Protein AF-A0A368CMF3-F1 (afdb_monomer_lite)

Sequence (86 aa):
MEQVSASVQQLAQDLHGALSISDRDWHRLKSDRHHRAAEQLAAALQILLLQGAEGDQAVLELLQSAERWLKREQRDPGCPHTQRAR

pLDDT: mean 87.12, std 15.67, range [35.22, 98.31]

Structure (mmCIF, N/CA/C/O backbone):
data_AF-A0A368CMF3-F1
#
_entry.id   AF-A0A368CMF3-F1
#
loop_
_atom_site.group_PDB
_atom_site.id
_atom_site.type_symbol
_atom_site.label_atom_id
_atom_site.label_alt_id
_atom_site.label_comp_id
_atom_site.label_asym_id
_atom_site.label_entity_id
_atom_site.label_seq_id
_atom_site.pdbx_PDB_ins_code
_atom_site.Cartn_x
_atom_site.Cartn_y
_atom_site.Cartn_z
_atom_site.occupancy
_atom_site.B_iso_or_equiv
_atom_site.auth_seq_id
_atom_site.auth_comp_id
_atom_site.auth_asym_id
_atom_site.auth_atom_id
_atom_site.pdbx_PDB_model_num
ATOM 1 N N . MET A 1 1 ? -10.212 14.542 14.859 1.00 51.47 1 MET A N 1
ATOM 2 C CA . MET A 1 1 ? -10.517 13.883 13.574 1.00 51.47 1 MET A CA 1
ATOM 3 C C . MET A 1 1 ? -11.809 13.118 13.774 1.00 51.47 1 MET A C 1
ATOM 5 O O . MET A 1 1 ? -11.899 12.393 14.757 1.00 51.47 1 MET A O 1
ATOM 9 N N . GLU A 1 2 ? -12.821 13.366 12.943 1.00 60.22 2 GLU A N 1
ATOM 10 C CA . GLU A 1 2 ? -14.065 12.587 12.949 1.00 60.22 2 GLU A CA 1
ATOM 11 C C . GLU A 1 2 ? -13.707 11.101 12.806 1.00 60.22 2 GLU A C 1
ATOM 13 O O . GLU A 1 2 ? -12.835 10.759 12.003 1.00 60.22 2 GLU A O 1
ATOM 18 N N . GLN A 1 3 ? -14.273 10.239 13.654 1.00 70.31 3 GLN A N 1
ATOM 19 C CA . GLN A 1 3 ? -13.945 8.815 13.632 1.00 70.31 3 GLN A CA 1
ATOM 20 C C . GLN A 1 3 ? -14.328 8.245 12.265 1.00 70.31 3 GLN A C 1
ATOM 22 O O . GLN A 1 3 ? -15.498 8.230 11.885 1.00 70.31 3 GLN A O 1
ATOM 27 N N . VAL A 1 4 ? -13.324 7.802 11.512 1.00 83.00 4 VAL A N 1
ATOM 28 C CA . VAL A 1 4 ? -13.514 7.137 10.223 1.00 83.00 4 VAL A CA 1
ATOM 29 C C . VAL A 1 4 ? -14.371 5.892 10.449 1.00 83.00 4 VAL A C 1
ATOM 31 O O . VAL A 1 4 ? -14.088 5.098 11.344 1.00 83.00 4 VAL A O 1
ATOM 34 N N . SER A 1 5 ? -15.429 5.717 9.651 1.00 91.88 5 SER A N 1
ATOM 35 C CA . SER A 1 5 ? -16.328 4.569 9.818 1.00 91.88 5 SER A CA 1
ATOM 36 C C . SER A 1 5 ? -15.586 3.233 9.670 1.00 91.88 5 SER A C 1
ATOM 38 O O . SER A 1 5 ? -14.664 3.110 8.858 1.00 91.88 5 SER A O 1
ATOM 40 N N . ALA A 1 6 ? -16.042 2.203 10.389 1.00 91.44 6 ALA A N 1
ATOM 41 C CA . ALA A 1 6 ? -15.456 0.861 10.321 1.00 91.44 6 ALA A CA 1
ATOM 42 C C . ALA A 1 6 ? -15.428 0.301 8.884 1.00 91.44 6 ALA A C 1
ATOM 44 O O . ALA A 1 6 ? -14.476 -0.365 8.488 1.00 91.44 6 ALA A O 1
ATOM 45 N N . SER A 1 7 ? -16.433 0.637 8.065 1.00 95.12 7 SER A N 1
ATOM 46 C CA . SER A 1 7 ? -16.460 0.257 6.648 1.00 95.12 7 SER A CA 1
ATOM 47 C C . SER A 1 7 ? -15.308 0.877 5.855 1.00 95.12 7 SER A C 1
ATOM 49 O O . SER A 1 7 ? -14.745 0.214 4.990 1.00 95.12 7 SER A O 1
ATOM 51 N N . VAL A 1 8 ? -14.947 2.132 6.129 1.00 95.25 8 VAL A N 1
ATOM 52 C CA . VAL A 1 8 ? -13.836 2.804 5.439 1.00 95.25 8 VAL A CA 1
ATOM 53 C C . VAL A 1 8 ? -12.496 2.224 5.891 1.00 95.25 8 VAL A C 1
ATOM 55 O O . VAL A 1 8 ? -11.620 1.992 5.059 1.00 95.25 8 VAL A O 1
ATOM 58 N N . GLN A 1 9 ? -12.350 1.914 7.181 1.00 94.31 9 GLN A N 1
ATOM 59 C CA . GLN A 1 9 ? -11.161 1.228 7.696 1.00 94.31 9 GLN A CA 1
ATOM 60 C C . GLN A 1 9 ? -10.984 -0.161 7.068 1.00 94.31 9 GLN A C 1
ATOM 62 O O . GLN A 1 9 ? -9.855 -0.538 6.752 1.00 94.31 9 GLN A O 1
ATOM 67 N N . GLN A 1 10 ? -12.072 -0.910 6.858 1.00 96.19 10 GLN A N 1
ATOM 68 C CA . GLN A 1 10 ? -12.023 -2.217 6.196 1.00 96.19 10 GLN A CA 1
ATOM 69 C C . GLN A 1 10 ? -11.619 -2.093 4.723 1.00 96.19 10 GLN A C 1
ATOM 71 O O . GLN A 1 10 ? -10.714 -2.790 4.281 1.00 96.19 10 GLN A O 1
ATOM 76 N N . LEU A 1 11 ? -12.206 -1.148 3.980 1.00 97.50 11 LEU A N 1
ATOM 77 C CA . LEU A 1 11 ? -11.837 -0.906 2.580 1.00 97.50 11 LEU A CA 1
ATOM 78 C C . LEU A 1 11 ? -10.353 -0.547 2.421 1.00 97.50 11 LEU A C 1
ATOM 80 O O . LEU A 1 11 ? -9.712 -0.990 1.472 1.00 97.50 11 LEU A O 1
ATOM 84 N N . ALA A 1 12 ? -9.792 0.228 3.352 1.00 96.56 12 ALA A N 1
ATOM 85 C CA . ALA A 1 12 ? -8.369 0.556 3.336 1.00 96.56 12 ALA A CA 1
ATOM 86 C C . ALA A 1 12 ? -7.484 -0.677 3.593 1.00 96.56 12 ALA A C 1
ATOM 88 O O . ALA A 1 12 ? -6.454 -0.844 2.939 1.00 96.56 12 ALA A O 1
ATOM 89 N N . GLN A 1 13 ? -7.897 -1.555 4.514 1.00 96.50 13 GLN A N 1
ATOM 90 C CA . GLN A 1 13 ? -7.212 -2.824 4.771 1.00 96.50 13 GLN A CA 1
ATOM 91 C C . GLN A 1 13 ? -7.259 -3.754 3.556 1.00 96.50 13 GLN A C 1
ATOM 93 O O . GLN A 1 13 ? -6.219 -4.276 3.155 1.00 96.50 13 GLN A O 1
ATOM 98 N N . ASP A 1 14 ? -8.428 -3.902 2.936 1.00 97.81 14 ASP A N 1
ATOM 99 C CA . ASP A 1 14 ? -8.620 -4.760 1.767 1.00 97.81 14 ASP A CA 1
ATOM 100 C C . ASP A 1 14 ? -7.822 -4.248 0.560 1.00 97.81 14 ASP A C 1
ATOM 102 O O . ASP A 1 14 ? -7.183 -5.033 -0.142 1.00 97.81 14 ASP A O 1
ATOM 106 N N . LEU A 1 15 ? -7.799 -2.928 0.340 1.00 97.81 15 LEU A N 1
ATOM 107 C CA . LEU A 1 15 ? -7.010 -2.302 -0.721 1.00 97.81 15 LEU A CA 1
ATOM 108 C C . LEU A 1 15 ? -5.511 -2.562 -0.540 1.00 97.81 15 LEU A C 1
ATOM 110 O O . LEU A 1 15 ? -4.840 -2.967 -1.490 1.00 97.81 15 LEU A O 1
ATOM 114 N N . HIS A 1 16 ? -4.981 -2.333 0.664 1.00 97.62 16 HIS A N 1
ATOM 115 C CA . HIS A 1 16 ? -3.571 -2.595 0.941 1.00 97.62 16 HIS A CA 1
ATOM 116 C C . HIS A 1 16 ? -3.248 -4.090 0.792 1.00 97.62 16 HIS A C 1
ATOM 118 O O . HIS A 1 16 ? -2.246 -4.437 0.167 1.00 97.62 16 HIS A O 1
ATOM 124 N N . GLY A 1 17 ? -4.126 -4.978 1.268 1.00 96.75 17 GLY A N 1
ATOM 125 C CA . GLY A 1 17 ? -3.991 -6.422 1.079 1.00 96.75 17 GLY A CA 1
ATOM 126 C C . GLY A 1 17 ? -3.962 -6.837 -0.396 1.00 96.75 17 GLY A C 1
ATOM 127 O O . GLY A 1 17 ? -3.117 -7.635 -0.789 1.00 96.75 17 GLY A O 1
ATOM 128 N N . ALA A 1 18 ? -4.823 -6.254 -1.234 1.00 96.25 18 ALA A N 1
ATOM 129 C CA . ALA A 1 18 ? -4.878 -6.541 -2.670 1.00 96.25 18 ALA A CA 1
ATOM 130 C C . ALA A 1 18 ? -3.647 -6.043 -3.452 1.00 96.25 18 ALA A C 1
ATOM 132 O O . ALA A 1 18 ? -3.344 -6.568 -4.524 1.00 96.25 18 ALA A O 1
ATOM 133 N N . LEU A 1 19 ? -2.954 -5.024 -2.937 1.00 96.12 19 LEU A N 1
ATOM 134 C CA . LEU A 1 19 ? -1.747 -4.453 -3.542 1.00 96.12 19 LEU A CA 1
ATOM 135 C C . LEU A 1 19 ? -0.448 -4.991 -2.934 1.00 96.12 19 LEU A C 1
ATOM 137 O O . LEU A 1 19 ? 0.620 -4.719 -3.472 1.00 96.12 19 LEU A O 1
ATOM 141 N N . SER A 1 20 ? -0.524 -5.735 -1.831 1.00 94.81 20 SER A N 1
ATOM 142 C CA . SER A 1 20 ? 0.651 -6.304 -1.177 1.00 94.81 20 SER A CA 1
ATOM 143 C C . SER A 1 20 ? 1.295 -7.360 -2.070 1.00 94.81 20 SER A C 1
ATOM 145 O O . SER A 1 20 ? 0.652 -8.332 -2.476 1.00 94.81 20 SER A O 1
ATOM 147 N N . ILE A 1 21 ? 2.586 -7.200 -2.358 1.00 90.00 21 ILE A N 1
ATOM 148 C CA . ILE A 1 21 ? 3.323 -8.185 -3.149 1.00 90.00 21 ILE A CA 1
ATOM 149 C C . ILE A 1 21 ? 3.567 -9.444 -2.312 1.00 90.00 21 ILE A C 1
ATOM 151 O O . ILE A 1 21 ? 4.313 -9.428 -1.335 1.00 90.00 21 ILE A O 1
ATOM 155 N N . SER A 1 22 ? 2.988 -10.563 -2.748 1.00 89.06 22 SER A N 1
ATOM 156 C CA . SER A 1 22 ? 3.286 -11.885 -2.195 1.00 89.06 22 SER A CA 1
ATOM 157 C C . SER A 1 22 ? 4.631 -12.424 -2.705 1.00 89.06 22 SER A C 1
ATOM 159 O O . SER A 1 22 ? 5.102 -12.032 -3.775 1.00 89.06 22 SER A O 1
ATOM 161 N N . ASP A 1 23 ? 5.215 -13.408 -2.012 1.00 85.00 23 ASP A N 1
ATOM 162 C CA . ASP A 1 23 ? 6.428 -14.108 -2.476 1.00 85.00 23 ASP A CA 1
ATOM 163 C C . ASP A 1 23 ? 6.286 -14.662 -3.903 1.00 85.00 23 ASP A C 1
ATOM 165 O O . ASP A 1 23 ? 7.239 -14.666 -4.685 1.00 85.00 23 ASP A O 1
ATOM 169 N N . ARG A 1 24 ? 5.075 -15.108 -4.263 1.00 86.00 24 ARG A N 1
ATOM 170 C CA . ARG A 1 24 ? 4.768 -15.641 -5.595 1.00 86.00 24 ARG A CA 1
ATOM 171 C C . ARG A 1 24 ? 4.845 -14.555 -6.667 1.00 86.00 24 ARG A C 1
ATOM 173 O O . ARG A 1 24 ? 5.324 -14.818 -7.769 1.00 86.00 24 ARG A O 1
ATOM 180 N N . ASP A 1 25 ? 4.386 -13.352 -6.343 1.00 87.50 25 ASP A N 1
ATOM 181 C CA . ASP A 1 25 ? 4.309 -12.231 -7.280 1.00 87.50 25 ASP A CA 1
ATOM 182 C C . ASP A 1 25 ? 5.563 -11.354 -7.261 1.00 87.50 25 ASP A C 1
ATOM 184 O O . ASP A 1 25 ? 5.758 -10.535 -8.163 1.00 87.50 25 ASP A O 1
ATOM 188 N N . TRP A 1 26 ? 6.457 -11.567 -6.289 1.00 86.12 26 TRP A N 1
ATOM 189 C CA . TRP A 1 26 ? 7.689 -10.805 -6.110 1.00 86.12 26 TRP A CA 1
ATOM 190 C C . TRP A 1 26 ? 8.483 -10.676 -7.404 1.00 86.12 26 TRP A C 1
ATOM 192 O O . TRP A 1 26 ? 8.745 -9.575 -7.880 1.00 86.12 26 TRP A O 1
ATOM 202 N N . HIS A 1 27 ? 8.811 -11.797 -8.043 1.00 86.06 27 HIS A N 1
ATOM 203 C CA . HIS A 1 27 ? 9.622 -11.782 -9.261 1.00 86.06 27 HIS A CA 1
ATOM 204 C C . HIS A 1 27 ? 8.989 -10.991 -10.411 1.00 86.06 27 HIS A C 1
ATOM 206 O O . HIS A 1 27 ? 9.719 -10.465 -11.251 1.00 86.06 27 HIS A O 1
ATOM 212 N N . ARG A 1 28 ? 7.657 -10.881 -10.434 1.00 87.19 28 ARG A N 1
ATOM 213 C CA . ARG A 1 28 ? 6.909 -10.151 -11.457 1.00 87.19 28 ARG A CA 1
ATOM 214 C C . ARG A 1 28 ? 6.786 -8.662 -11.131 1.00 87.19 28 ARG A C 1
ATOM 216 O O . ARG A 1 28 ? 6.934 -7.840 -12.029 1.00 87.19 28 ARG A O 1
ATOM 223 N N . LEU A 1 29 ? 6.493 -8.321 -9.878 1.00 89.44 29 LEU A N 1
ATOM 224 C CA . LEU A 1 29 ? 6.032 -6.983 -9.491 1.00 89.44 29 LEU A CA 1
ATOM 225 C C . LEU A 1 29 ? 7.084 -6.146 -8.751 1.00 89.44 29 LEU A C 1
ATOM 227 O O . LEU A 1 29 ? 6.934 -4.932 -8.648 1.00 89.44 29 LEU A O 1
ATOM 231 N N . LYS A 1 30 ? 8.190 -6.743 -8.291 1.00 84.12 30 LYS A N 1
ATOM 232 C CA . LYS A 1 30 ? 9.222 -6.056 -7.489 1.00 84.12 30 LYS A CA 1
ATOM 233 C C . LYS A 1 30 ? 9.855 -4.823 -8.149 1.00 84.12 30 LYS A C 1
ATOM 235 O O . LYS A 1 30 ? 10.345 -3.929 -7.468 1.00 84.12 30 LYS A O 1
ATOM 240 N N . SER A 1 31 ? 9.868 -4.771 -9.482 1.00 87.25 31 SER A N 1
ATOM 241 C CA . SER A 1 31 ? 10.393 -3.640 -10.264 1.00 87.25 31 SER A CA 1
ATOM 242 C C . SER A 1 31 ? 9.300 -2.839 -10.976 1.00 87.25 31 SER A C 1
ATOM 244 O O . SER A 1 31 ? 9.613 -1.862 -11.662 1.00 87.25 31 SER A O 1
ATOM 246 N N . ASP A 1 32 ? 8.028 -3.224 -10.824 1.00 93.00 32 ASP A N 1
ATOM 247 C CA . ASP A 1 32 ? 6.908 -2.442 -11.333 1.00 93.00 32 ASP A CA 1
ATOM 248 C C . ASP A 1 32 ? 6.715 -1.220 -10.437 1.00 93.00 32 ASP A C 1
ATOM 250 O O . ASP A 1 32 ? 6.100 -1.265 -9.374 1.00 93.00 32 ASP A O 1
ATOM 254 N N . ARG A 1 33 ? 7.268 -0.097 -10.889 1.00 94.00 33 ARG A N 1
ATOM 255 C CA . ARG A 1 33 ? 7.264 1.157 -10.135 1.00 94.00 33 ARG A CA 1
ATOM 256 C C . ARG A 1 33 ? 5.857 1.652 -9.817 1.00 94.00 33 ARG A C 1
ATOM 258 O O . ARG A 1 33 ? 5.670 2.270 -8.776 1.00 94.00 33 ARG A O 1
ATOM 265 N N . HIS A 1 34 ? 4.890 1.418 -10.704 1.00 95.62 34 HIS A N 1
ATOM 266 C CA . HIS A 1 34 ? 3.520 1.872 -10.486 1.00 95.62 34 HIS A CA 1
ATOM 267 C C . HIS A 1 34 ? 2.838 1.009 -9.434 1.00 95.62 34 HIS A C 1
ATOM 269 O O . HIS A 1 34 ? 2.215 1.548 -8.524 1.00 95.62 34 HIS A O 1
ATOM 275 N N . HIS A 1 35 ? 3.028 -0.307 -9.509 1.00 95.50 35 HIS A N 1
ATOM 276 C CA . HIS A 1 35 ? 2.512 -1.220 -8.498 1.00 95.50 35 HIS A CA 1
ATOM 277 C C . HIS A 1 35 ? 3.150 -0.964 -7.125 1.00 95.50 35 HIS A C 1
ATOM 279 O O . HIS A 1 35 ? 2.434 -0.811 -6.140 1.00 95.50 35 HIS A O 1
ATOM 285 N N . ARG A 1 36 ? 4.482 -0.813 -7.059 1.00 95.38 36 ARG A N 1
ATOM 286 C CA . ARG A 1 36 ? 5.188 -0.476 -5.813 1.00 95.38 36 ARG A CA 1
ATOM 287 C C . ARG A 1 36 ? 4.718 0.860 -5.241 1.00 95.38 36 ARG A C 1
ATOM 289 O O . ARG A 1 36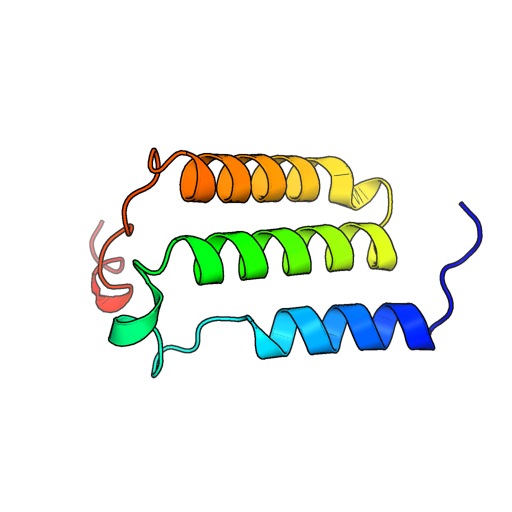 ? 4.434 0.927 -4.056 1.00 95.38 36 ARG A O 1
ATOM 296 N N . ALA A 1 37 ? 4.584 1.911 -6.051 1.00 96.56 37 ALA A N 1
ATOM 297 C CA . ALA A 1 37 ? 4.057 3.186 -5.563 1.00 96.56 37 ALA A CA 1
ATOM 298 C C . ALA A 1 37 ? 2.623 3.046 -5.022 1.00 96.56 37 ALA A C 1
ATOM 300 O O . ALA A 1 37 ? 2.328 3.566 -3.949 1.00 96.56 37 ALA A O 1
ATOM 301 N N . ALA A 1 38 ? 1.751 2.315 -5.723 1.00 97.69 38 ALA A N 1
ATOM 302 C CA . ALA A 1 38 ? 0.374 2.085 -5.292 1.00 97.69 38 ALA A CA 1
ATOM 303 C C . ALA A 1 38 ? 0.294 1.316 -3.962 1.00 97.69 38 ALA A C 1
ATOM 305 O O . ALA A 1 38 ? -0.455 1.723 -3.078 1.00 97.69 38 ALA A O 1
ATOM 306 N N . GLU A 1 39 ? 1.095 0.260 -3.793 1.00 97.31 39 GLU A N 1
ATOM 307 C CA . GLU A 1 39 ? 1.199 -0.501 -2.540 1.00 97.31 39 GLU A CA 1
ATOM 308 C C . GLU A 1 39 ? 1.582 0.413 -1.364 1.00 97.31 39 GLU A C 1
ATOM 310 O O . GLU A 1 39 ? 0.902 0.425 -0.340 1.00 97.31 39 GLU A O 1
ATOM 315 N N . GLN A 1 40 ? 2.623 1.238 -1.527 1.00 97.12 40 GLN A N 1
ATOM 316 C CA . GLN A 1 40 ? 3.107 2.135 -0.468 1.00 97.12 40 GLN A CA 1
ATOM 317 C C . GLN A 1 40 ? 2.072 3.218 -0.114 1.00 97.12 40 GLN A C 1
ATOM 319 O O . GLN A 1 40 ? 1.878 3.528 1.061 1.00 97.12 40 GLN A O 1
ATOM 324 N N . LEU A 1 41 ? 1.365 3.769 -1.108 1.00 98.31 41 LEU A N 1
ATOM 325 C CA . LEU A 1 41 ? 0.286 4.737 -0.880 1.00 98.31 41 LEU A CA 1
ATOM 326 C C . LEU A 1 41 ? -0.916 4.105 -0.165 1.00 98.31 41 LEU A C 1
ATOM 328 O O . LEU A 1 41 ?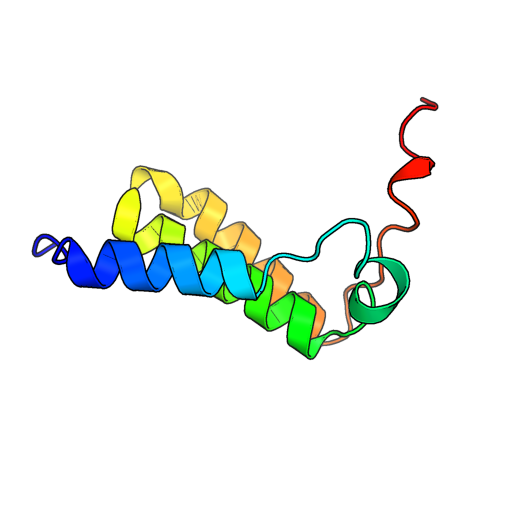 -1.498 4.732 0.720 1.00 98.31 41 LEU A O 1
ATOM 332 N N . ALA A 1 42 ? -1.275 2.867 -0.512 1.00 98.06 42 ALA A N 1
ATOM 333 C CA . ALA A 1 42 ? -2.348 2.138 0.156 1.00 98.06 42 ALA A CA 1
ATOM 334 C C . ALA A 1 42 ? -2.001 1.829 1.620 1.00 98.06 42 ALA A C 1
ATOM 336 O O . ALA A 1 42 ? -2.841 2.027 2.498 1.00 98.06 42 ALA A O 1
ATOM 337 N N . ALA A 1 43 ? -0.753 1.434 1.894 1.00 97.94 43 ALA A N 1
ATOM 338 C CA . ALA A 1 43 ? -0.245 1.260 3.253 1.00 97.94 43 ALA A CA 1
ATOM 339 C C . ALA A 1 43 ? -0.306 2.572 4.058 1.00 97.94 43 ALA A C 1
ATOM 341 O O . ALA A 1 43 ? -0.782 2.586 5.193 1.00 97.94 43 ALA A O 1
ATOM 342 N N . ALA A 1 44 ? 0.113 3.693 3.461 1.00 97.75 44 ALA A N 1
ATOM 343 C CA . ALA A 1 44 ? 0.105 5.000 4.119 1.00 97.75 44 ALA A CA 1
ATOM 344 C C . ALA A 1 44 ? -1.321 5.441 4.481 1.00 97.75 44 ALA A C 1
ATOM 346 O O . ALA A 1 44 ? -1.580 5.878 5.603 1.00 97.75 44 ALA A O 1
ATOM 347 N N . LEU A 1 45 ? -2.266 5.271 3.551 1.00 96.56 45 LEU A N 1
ATOM 348 C CA . LEU A 1 45 ? -3.676 5.568 3.789 1.00 96.56 45 LEU A CA 1
ATOM 349 C C . LEU A 1 45 ? -4.262 4.678 4.891 1.00 96.56 45 LEU A C 1
ATOM 351 O O . LEU A 1 45 ? -4.960 5.179 5.769 1.00 96.56 45 LEU A O 1
ATOM 355 N N . GLN A 1 46 ? -3.964 3.377 4.874 1.00 96.38 46 GLN A N 1
ATOM 356 C CA . GLN A 1 46 ? -4.391 2.454 5.925 1.00 96.38 46 GLN A CA 1
ATOM 357 C C . GLN A 1 46 ? -3.906 2.933 7.301 1.00 96.38 46 GLN A C 1
ATOM 359 O O . GLN A 1 46 ? -4.712 3.049 8.221 1.00 96.38 46 GLN A O 1
ATOM 364 N N . ILE A 1 47 ? -2.620 3.267 7.440 1.00 95.81 47 ILE A N 1
ATOM 365 C CA . ILE A 1 47 ? -2.054 3.739 8.711 1.00 95.81 47 ILE A CA 1
ATOM 366 C C . ILE A 1 47 ? -2.741 5.029 9.176 1.00 95.81 47 ILE A C 1
ATOM 368 O O . ILE A 1 47 ? -3.186 5.090 10.321 1.00 95.81 47 ILE A O 1
ATOM 372 N N . LEU A 1 48 ? -2.921 6.020 8.294 1.00 94.44 48 LEU A N 1
ATOM 373 C CA . LEU A 1 48 ? -3.619 7.268 8.635 1.00 94.44 48 LEU A CA 1
ATOM 374 C C . LEU A 1 48 ? -5.041 7.029 9.165 1.00 94.44 48 LEU A C 1
ATOM 376 O O . LEU A 1 48 ? -5.463 7.685 10.117 1.00 94.44 48 LEU A O 1
ATOM 380 N N . LEU A 1 49 ? -5.785 6.099 8.557 1.00 93.88 49 LEU A N 1
ATOM 381 C CA . LEU A 1 49 ? -7.182 5.824 8.913 1.00 93.88 49 LEU A CA 1
ATOM 382 C C . LEU A 1 49 ? -7.339 4.945 10.167 1.00 93.88 49 LEU A C 1
ATOM 384 O O . LEU A 1 49 ? -8.398 4.980 10.800 1.00 93.88 49 LEU A O 1
ATOM 388 N N . LEU A 1 50 ? -6.327 4.138 10.506 1.00 92.88 50 LEU A N 1
ATOM 389 C CA . LEU A 1 50 ? -6.376 3.190 11.626 1.00 92.88 50 LEU A CA 1
ATOM 390 C C . LEU A 1 50 ? -5.630 3.683 12.875 1.00 92.88 50 LEU A C 1
ATOM 392 O O . LEU A 1 50 ? -6.075 3.400 13.983 1.00 92.88 50 LEU A O 1
ATOM 396 N N . GLN A 1 51 ? -4.509 4.388 12.710 1.00 91.19 51 GLN A N 1
ATOM 397 C CA . GLN A 1 51 ? -3.603 4.776 13.802 1.00 91.19 51 GLN A CA 1
ATOM 398 C C . GLN A 1 51 ? -3.585 6.292 14.052 1.00 91.19 51 GLN A C 1
ATOM 400 O O . GLN A 1 51 ? -3.163 6.741 15.117 1.00 91.19 51 GLN A O 1
ATOM 405 N N . GLY A 1 52 ? -4.065 7.101 13.100 1.00 83.69 52 GLY A N 1
ATOM 406 C CA . GLY A 1 52 ? -4.039 8.559 13.220 1.00 83.69 52 GLY A CA 1
ATOM 407 C C . GLY A 1 52 ? -2.616 9.094 13.433 1.00 83.69 52 GLY A C 1
ATOM 408 O O . GLY A 1 52 ? -1.676 8.613 12.805 1.00 83.69 52 GLY A O 1
ATOM 409 N N . ALA A 1 53 ? -2.464 10.067 14.338 1.00 85.88 53 ALA A N 1
ATOM 410 C CA . ALA A 1 53 ? -1.205 10.788 14.565 1.00 85.88 53 ALA A CA 1
ATOM 411 C C . ALA A 1 53 ? -0.032 9.899 15.028 1.00 85.88 53 ALA A C 1
ATOM 413 O O . ALA A 1 53 ? 1.125 10.246 14.807 1.00 85.88 53 ALA A O 1
ATOM 414 N N . GLU A 1 54 ? -0.299 8.742 15.646 1.00 90.88 54 GLU A N 1
ATOM 415 C CA . GLU A 1 54 ? 0.765 7.807 16.051 1.00 90.88 54 GLU A CA 1
ATOM 416 C C . GLU A 1 54 ? 1.501 7.206 14.842 1.00 90.88 54 GLU A C 1
ATOM 418 O O . GLU A 1 54 ? 2.652 6.786 14.955 1.00 90.88 54 GLU A O 1
ATOM 423 N N . GL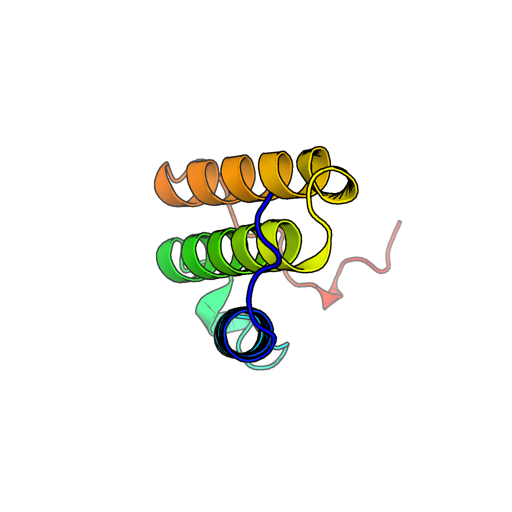Y A 1 55 ? 0.855 7.200 13.672 1.00 94.06 55 GLY A N 1
ATOM 424 C CA . GLY A 1 55 ? 1.393 6.657 12.432 1.00 94.06 55 GLY A CA 1
ATOM 425 C C . GLY A 1 55 ? 2.098 7.670 11.527 1.00 94.06 55 GLY A C 1
ATOM 426 O O . GLY A 1 55 ? 2.630 7.260 10.495 1.00 94.06 55 GLY A O 1
ATOM 427 N N . ASP A 1 56 ? 2.130 8.964 11.871 1.00 95.19 56 ASP A N 1
ATOM 428 C CA . ASP A 1 56 ? 2.573 10.037 10.961 1.00 95.19 56 ASP A CA 1
ATOM 429 C C . ASP A 1 56 ? 3.979 9.797 10.391 1.00 95.19 56 ASP A C 1
ATOM 431 O O . ASP A 1 56 ? 4.208 9.968 9.192 1.00 95.19 56 ASP A O 1
ATOM 435 N N . GLN A 1 57 ? 4.919 9.337 11.219 1.00 96.88 57 GLN A N 1
ATOM 436 C CA . GLN A 1 57 ? 6.283 9.052 10.768 1.00 96.88 57 GLN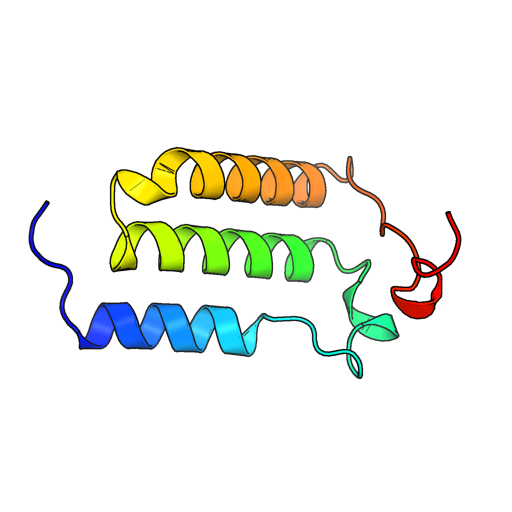 A CA 1
ATOM 437 C C . GLN A 1 57 ? 6.318 7.924 9.723 1.00 96.88 57 GLN A C 1
ATOM 439 O O . GLN A 1 57 ? 6.936 8.078 8.670 1.00 96.88 57 GLN A O 1
ATOM 444 N N . ALA A 1 58 ? 5.609 6.817 9.972 1.00 97.06 58 ALA A N 1
ATOM 445 C CA . ALA A 1 58 ? 5.522 5.702 9.028 1.00 97.06 58 ALA A CA 1
ATOM 446 C C . ALA A 1 58 ? 4.828 6.122 7.721 1.00 97.06 58 ALA A C 1
ATOM 448 O O . ALA A 1 58 ? 5.252 5.742 6.630 1.00 97.06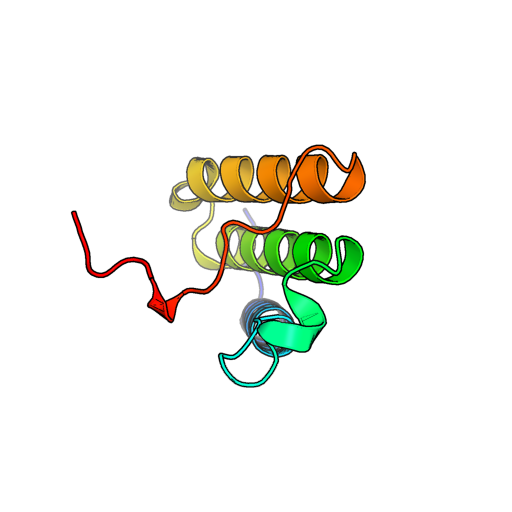 58 ALA A O 1
ATOM 449 N N . VAL A 1 59 ? 3.792 6.958 7.816 1.00 97.94 59 VAL A N 1
ATOM 450 C CA . VAL A 1 59 ? 3.095 7.531 6.659 1.00 97.94 59 VAL A CA 1
ATOM 451 C C . VAL A 1 59 ? 4.057 8.353 5.807 1.00 97.94 59 VAL A C 1
ATOM 453 O O . VAL A 1 59 ? 4.127 8.147 4.596 1.00 97.94 59 VAL A O 1
ATOM 456 N N . LEU A 1 60 ? 4.834 9.252 6.415 1.00 98.12 60 LEU A N 1
ATOM 457 C CA . LEU A 1 60 ? 5.804 10.082 5.696 1.00 98.12 60 LEU A CA 1
ATOM 458 C C . LEU A 1 60 ? 6.878 9.241 4.993 1.00 98.12 60 LEU A C 1
ATOM 460 O O . LEU A 1 60 ? 7.234 9.535 3.850 1.00 98.12 60 LEU A O 1
ATOM 464 N N . GLU A 1 61 ? 7.365 8.178 5.631 1.00 97.56 61 GLU A N 1
ATOM 465 C CA . GLU A 1 61 ? 8.335 7.255 5.032 1.00 97.56 61 GLU A CA 1
ATOM 466 C C . GLU A 1 61 ? 7.763 6.518 3.811 1.00 97.56 61 GLU A C 1
ATOM 468 O O . GLU A 1 61 ? 8.427 6.425 2.771 1.00 97.56 61 GLU A O 1
ATOM 473 N N . LEU A 1 62 ? 6.514 6.052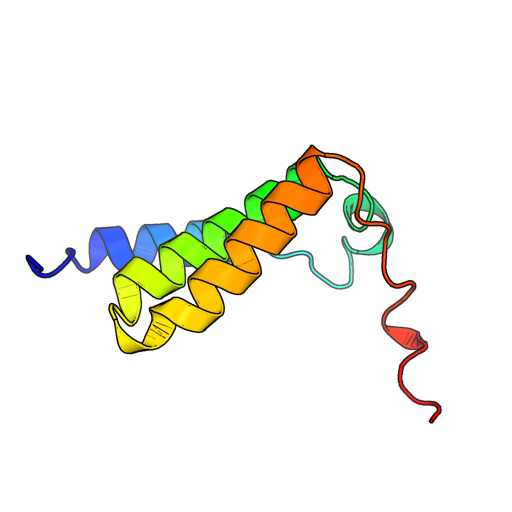 3.901 1.00 97.75 62 LEU A N 1
ATOM 474 C CA . LEU A 1 62 ? 5.798 5.399 2.802 1.00 97.75 62 LEU A CA 1
ATOM 475 C C . LEU A 1 62 ? 5.529 6.364 1.638 1.00 97.75 62 LEU A C 1
ATOM 477 O O . LEU A 1 62 ? 5.738 5.999 0.479 1.00 97.75 62 LEU A O 1
ATOM 481 N N . LEU A 1 63 ? 5.133 7.608 1.927 1.00 98.00 63 LEU A N 1
ATOM 482 C CA . LEU A 1 63 ? 4.933 8.647 0.912 1.00 98.00 63 LEU A CA 1
ATOM 483 C C . LEU A 1 63 ? 6.234 8.955 0.160 1.00 98.00 63 LEU A C 1
ATOM 485 O O . LEU A 1 63 ? 6.243 8.974 -1.071 1.00 98.00 63 LEU A O 1
ATOM 489 N N . GLN A 1 64 ? 7.348 9.122 0.878 1.00 97.62 64 GLN A N 1
ATOM 490 C CA . GLN A 1 64 ? 8.661 9.332 0.258 1.00 97.62 64 GLN A CA 1
ATOM 491 C C . GLN A 1 64 ? 9.103 8.120 -0.574 1.00 97.62 64 GLN A C 1
ATOM 493 O O . GLN A 1 64 ? 9.680 8.272 -1.649 1.00 97.62 64 GLN A O 1
ATOM 498 N N . SER A 1 65 ? 8.831 6.901 -0.101 1.00 95.50 65 SER A N 1
ATOM 499 C CA . SER A 1 65 ? 9.091 5.666 -0.850 1.00 95.50 65 SER A CA 1
ATOM 500 C C . SER A 1 65 ? 8.298 5.630 -2.162 1.00 95.50 65 SER A C 1
ATOM 502 O O . SER A 1 65 ? 8.874 5.410 -3.231 1.00 95.50 65 SER A O 1
ATOM 504 N N . ALA A 1 66 ? 6.994 5.924 -2.114 1.00 96.81 66 ALA A N 1
ATOM 505 C CA . ALA A 1 66 ? 6.141 6.009 -3.297 1.00 96.81 66 ALA A CA 1
ATOM 506 C C . ALA A 1 66 ? 6.631 7.079 -4.286 1.00 96.81 66 ALA A C 1
ATOM 508 O O . ALA A 1 66 ? 6.717 6.821 -5.489 1.00 96.81 66 ALA A O 1
ATOM 509 N N . GLU A 1 67 ? 7.016 8.255 -3.786 1.00 97.75 67 GLU A N 1
ATOM 510 C CA . GLU A 1 67 ? 7.581 9.334 -4.597 1.00 97.75 67 GLU A CA 1
ATOM 511 C C . GLU A 1 67 ? 8.847 8.880 -5.336 1.00 97.75 67 GLU A C 1
ATOM 513 O O . GLU A 1 67 ? 8.946 9.059 -6.553 1.00 97.75 67 GLU A O 1
ATOM 518 N N . ARG A 1 68 ? 9.787 8.221 -4.644 1.00 95.81 68 ARG A N 1
ATOM 519 C CA . ARG A 1 68 ? 11.014 7.694 -5.266 1.00 95.81 68 ARG A CA 1
ATOM 520 C C . ARG A 1 68 ? 10.724 6.644 -6.340 1.00 95.81 68 ARG A C 1
ATOM 522 O O . ARG A 1 68 ? 11.416 6.612 -7.362 1.00 95.81 68 ARG A O 1
ATOM 529 N N . TRP A 1 69 ? 9.702 5.803 -6.159 1.00 95.00 69 TRP A N 1
ATOM 530 C CA . TRP A 1 69 ? 9.258 4.867 -7.199 1.00 95.00 69 TRP A CA 1
ATOM 531 C C . TRP A 1 69 ? 8.742 5.598 -8.442 1.00 95.00 69 TRP A C 1
ATOM 533 O O . TRP A 1 69 ? 9.166 5.285 -9.558 1.00 95.00 69 TRP A O 1
ATOM 543 N N . LEU A 1 70 ? 7.892 6.612 -8.261 1.00 95.38 70 LEU A N 1
ATOM 544 C CA . LEU A 1 70 ? 7.345 7.417 -9.358 1.00 95.38 70 LEU A CA 1
ATOM 545 C C . LEU A 1 70 ? 8.435 8.211 -10.093 1.00 95.38 70 LEU A C 1
ATOM 547 O O . LEU A 1 70 ? 8.443 8.249 -11.326 1.00 95.38 70 LEU A O 1
ATOM 551 N N . LYS A 1 71 ? 9.407 8.764 -9.356 1.00 96.25 71 LYS A N 1
ATOM 552 C CA . LYS A 1 71 ? 10.576 9.472 -9.905 1.00 96.25 71 LYS A CA 1
ATOM 553 C C . LYS A 1 71 ? 11.629 8.559 -10.532 1.00 96.25 71 LYS A C 1
ATOM 555 O O . LYS A 1 71 ? 12.551 9.050 -11.175 1.00 96.25 71 LYS A O 1
ATOM 560 N N . ARG A 1 72 ? 11.480 7.232 -10.419 1.00 92.56 72 ARG A N 1
ATOM 561 C CA . ARG A 1 72 ? 12.462 6.233 -10.892 1.00 92.56 72 ARG A CA 1
ATOM 562 C C . ARG A 1 72 ? 13.808 6.309 -10.155 1.00 92.56 72 ARG A C 1
ATOM 564 O O . ARG A 1 72 ? 14.828 5.880 -10.690 1.00 92.56 72 ARG A O 1
ATOM 571 N N . GLU A 1 73 ? 13.802 6.836 -8.937 1.00 91.06 73 GLU A N 1
ATOM 572 C CA . GLU A 1 73 ? 14.979 6.978 -8.072 1.00 91.06 73 GLU A CA 1
ATOM 573 C C . GLU A 1 73 ? 15.228 5.713 -7.242 1.00 91.06 73 GLU A C 1
ATOM 575 O O . GLU A 1 73 ? 16.351 5.457 -6.812 1.00 91.06 73 GLU A O 1
ATOM 580 N N . GLN A 1 74 ? 14.196 4.887 -7.059 1.00 82.62 74 GLN A N 1
ATOM 581 C CA . GLN A 1 74 ? 14.289 3.614 -6.352 1.00 82.62 74 GLN A CA 1
ATOM 582 C C . GLN A 1 74 ? 14.501 2.446 -7.323 1.00 82.62 74 GLN A C 1
ATOM 584 O O . GLN A 1 74 ? 13.871 2.365 -8.381 1.00 82.62 74 GLN A O 1
ATOM 589 N N . ARG A 1 75 ? 15.393 1.524 -6.949 1.00 70.00 75 ARG A N 1
ATOM 590 C CA . ARG A 1 75 ? 15.588 0.232 -7.623 1.00 70.00 75 ARG A CA 1
ATOM 591 C C . ARG A 1 75 ? 15.254 -0.895 -6.651 1.00 70.00 75 ARG A C 1
ATOM 593 O O . ARG A 1 75 ? 15.360 -0.717 -5.441 1.00 70.00 75 ARG A O 1
ATOM 600 N N . ASP A 1 76 ? 14.837 -2.031 -7.202 1.00 67.31 76 ASP A N 1
ATOM 601 C CA . ASP A 1 76 ? 14.511 -3.239 -6.441 1.00 67.31 76 ASP A CA 1
ATOM 602 C C . ASP A 1 76 ? 15.658 -3.620 -5.476 1.00 67.31 76 ASP A C 1
ATOM 604 O O . ASP A 1 76 ? 16.797 -3.730 -5.938 1.00 67.31 76 ASP A O 1
ATOM 608 N N . PRO A 1 77 ? 15.396 -3.838 -4.169 1.00 63.47 77 PRO A N 1
ATOM 609 C CA . PRO A 1 77 ? 16.425 -4.172 -3.177 1.00 63.47 77 PRO A CA 1
ATOM 610 C C . PRO A 1 77 ? 17.067 -5.562 -3.363 1.00 63.47 77 PRO A C 1
ATOM 612 O O . PRO A 1 77 ? 17.916 -5.957 -2.565 1.00 63.47 77 PRO A O 1
ATOM 615 N N . GLY A 1 78 ? 16.710 -6.305 -4.415 1.00 61.88 78 GLY A N 1
ATOM 616 C CA . GLY A 1 78 ? 17.172 -7.669 -4.650 1.00 61.88 78 GLY A CA 1
ATOM 617 C C . GLY A 1 78 ? 16.227 -8.710 -4.047 1.00 61.88 78 GLY A C 1
ATOM 618 O O . GLY A 1 78 ? 15.221 -8.394 -3.422 1.00 61.88 78 GLY A O 1
ATOM 619 N N . CYS A 1 79 ? 16.507 -9.990 -4.295 1.00 57.38 79 CYS A N 1
ATOM 620 C CA . CYS A 1 79 ? 15.626 -11.086 -3.888 1.00 57.38 79 CYS A CA 1
ATOM 621 C C . CYS A 1 79 ? 15.564 -11.215 -2.348 1.00 57.38 79 CYS A C 1
ATOM 623 O O . CYS A 1 79 ? 16.619 -11.234 -1.714 1.00 57.38 79 CYS A O 1
ATOM 625 N N . PRO A 1 80 ? 14.383 -11.393 -1.723 1.00 60.78 80 PRO A N 1
ATOM 626 C CA . PRO A 1 80 ? 14.263 -11.505 -0.263 1.00 60.78 80 PRO A CA 1
ATOM 627 C C . PRO A 1 80 ? 15.012 -12.720 0.310 1.00 60.78 80 PRO A C 1
ATOM 629 O O . PRO A 1 80 ? 15.428 -12.713 1.466 1.00 60.78 80 PRO A O 1
ATOM 632 N N . HIS A 1 81 ? 15.281 -13.735 -0.518 1.00 58.97 81 HIS A N 1
ATOM 633 C CA . HIS A 1 81 ? 16.010 -14.943 -0.123 1.00 58.97 81 HIS A CA 1
ATOM 634 C C . HIS A 1 81 ? 17.494 -14.704 0.231 1.00 58.97 81 HIS A C 1
ATOM 636 O O . HIS A 1 81 ? 18.133 -15.592 0.787 1.00 58.97 81 HIS A O 1
ATOM 642 N N . THR A 1 82 ? 18.062 -13.524 -0.055 1.00 47.50 82 THR A N 1
ATOM 643 C CA . THR A 1 82 ? 19.485 -13.235 0.211 1.00 47.50 82 THR A CA 1
ATOM 644 C C . THR A 1 82 ? 19.758 -12.401 1.470 1.00 47.50 82 THR A C 1
ATOM 646 O O . THR A 1 82 ? 20.920 -12.148 1.765 1.00 47.50 82 THR A O 1
ATOM 649 N N . GLN A 1 83 ? 18.751 -12.012 2.266 1.00 47.25 83 GLN A N 1
ATOM 650 C CA . GLN A 1 83 ? 18.960 -11.224 3.503 1.00 47.25 83 GLN A CA 1
ATOM 651 C C . GLN A 1 83 ? 19.213 -12.069 4.773 1.00 47.25 83 GLN A C 1
ATOM 653 O O . GLN A 1 83 ? 19.018 -11.601 5.889 1.00 47.25 83 GLN A O 1
ATOM 658 N N . ARG A 1 84 ? 19.682 -13.317 4.630 1.00 44.34 84 ARG A N 1
ATOM 659 C CA . ARG A 1 84 ? 20.118 -14.179 5.751 1.00 44.34 84 ARG A CA 1
ATOM 660 C C . ARG A 1 84 ? 21.636 -14.383 5.825 1.00 44.34 84 ARG A C 1
ATOM 662 O O . ARG A 1 84 ? 22.105 -15.415 6.291 1.00 44.34 84 ARG A O 1
ATOM 669 N N . ALA A 1 85 ? 22.414 -13.404 5.371 1.00 38.44 85 ALA A N 1
ATOM 670 C CA . ALA A 1 85 ? 23.866 -13.426 5.517 1.00 38.44 85 ALA A CA 1
ATOM 671 C C . ALA A 1 85 ? 24.432 -12.013 5.712 1.00 38.44 85 ALA A C 1
ATOM 673 O O . ALA A 1 85 ? 24.961 -11.431 4.765 1.00 38.44 85 ALA A O 1
ATOM 674 N N . ARG A 1 86 ? 24.305 -11.464 6.926 1.00 35.22 86 ARG A N 1
ATOM 675 C CA . ARG A 1 86 ? 25.324 -10.642 7.607 1.00 35.22 86 ARG A CA 1
ATOM 676 C C . ARG A 1 86 ? 24.891 -10.296 9.022 1.00 35.22 86 ARG A C 1
ATOM 678 O O . ARG A 1 86 ? 23.694 -9.996 9.201 1.00 35.22 86 ARG A O 1
#

Foldseek 3Di:
DPQDDPVVLVVLVVQLVVLDQDLVCCVPCLLVLVSLLSNLQSVLVNCCNPPNPVCVVVSVVSNVRSVCSVVVVDDRPDRPVPPPDD

Secondary structure (DSSP, 8-state):
-----HHHHHHHHHHHHHHSPPHHHHHHHTT-HHHHHHHHHHHHHHHHHHHGGGGHHHHHHHHHHHHHHHTT-------GGG-S--

Radius of gyration: 14.41 Å; chains: 1; bounding box: 42×30×28 Å